Protein AF-A0A6G8QG43-F1 (afdb_monomer_lite)

Radius of gyration: 13.42 Å; chains: 1; bounding box: 32×36×30 Å

Foldseek 3Di:
DDKAFDDPPLPPPPRAIEDEDEFDAPDPDDTCVRCVVVVVVVCCVVVVGDPHFYKYWYDLNNDVVPDIWIWTWDDDPDDDIDTDTDDQVVVCSVRVHHD

Organism: NCBI:txid2653851

Sequence (99 aa):
MRIFEPDEEGELLGDRVVVVCSEIEGNPGAGVTEAAESIRGAVVEAFRLVDPVWIEHHPPAATDGRTETWELVVFPTTGRPSWKALDRGAVETLVGRRL

Structure (mmCIF, N/CA/C/O backbone):
data_AF-A0A6G8QG43-F1
#
_entry.id   AF-A0A6G8QG43-F1
#
loop_
_atom_site.group_PDB
_atom_site.id
_atom_site.type_symbol
_atom_site.label_atom_id
_atom_site.label_alt_id
_atom_site.label_comp_id
_atom_site.label_asym_id
_atom_site.label_entity_id
_atom_site.label_seq_id
_atom_site.pdbx_PDB_ins_code
_atom_site.Cartn_x
_atom_site.Cartn_y
_atom_site.Cartn_z
_atom_site.occupancy
_atom_site.B_iso_or_equiv
_atom_site.auth_seq_id
_atom_site.auth_comp_id
_atom_site.auth_asym_id
_atom_site.auth_atom_id
_atom_site.pdbx_PDB_model_num
ATOM 1 N N . MET A 1 1 ? 3.568 -1.333 7.761 1.00 91.31 1 MET A N 1
ATOM 2 C CA . MET A 1 1 ? 4.010 -1.942 6.488 1.00 91.31 1 MET A CA 1
ATOM 3 C C . MET A 1 1 ? 4.091 -3.449 6.649 1.00 91.31 1 MET A C 1
ATOM 5 O O . MET A 1 1 ? 4.586 -3.892 7.679 1.00 91.31 1 MET A O 1
ATOM 9 N N . ARG A 1 2 ? 3.613 -4.222 5.672 1.00 95.94 2 ARG A N 1
ATOM 10 C CA . ARG A 1 2 ? 3.792 -5.682 5.599 1.00 95.94 2 ARG A CA 1
ATOM 11 C C . ARG A 1 2 ? 4.351 -6.035 4.219 1.00 95.94 2 ARG A C 1
ATOM 13 O O . ARG A 1 2 ? 3.858 -5.498 3.233 1.00 95.94 2 ARG A O 1
ATOM 20 N N . ILE A 1 3 ? 5.363 -6.895 4.166 1.00 94.44 3 ILE A N 1
ATOM 21 C CA . ILE A 1 3 ? 6.021 -7.346 2.931 1.00 94.44 3 ILE A CA 1
ATOM 22 C C . ILE A 1 3 ? 5.837 -8.863 2.849 1.00 94.44 3 ILE A C 1
ATOM 24 O O . ILE A 1 3 ? 6.067 -9.554 3.842 1.00 94.44 3 ILE A O 1
ATOM 28 N N . PHE A 1 4 ? 5.376 -9.349 1.703 1.00 92.56 4 PHE A N 1
ATOM 29 C CA . PHE A 1 4 ? 5.081 -10.752 1.436 1.00 92.56 4 PHE A CA 1
ATOM 30 C C . PHE A 1 4 ? 5.924 -11.183 0.239 1.00 92.56 4 PHE A C 1
ATOM 32 O O . PHE A 1 4 ? 5.843 -10.571 -0.829 1.00 92.56 4 PHE A O 1
ATOM 39 N N . GLU A 1 5 ? 6.770 -12.187 0.443 1.00 88.25 5 GLU A N 1
ATOM 40 C CA . GLU A 1 5 ? 7.507 -12.832 -0.641 1.00 88.25 5 GLU A CA 1
ATOM 41 C C . GLU A 1 5 ? 6.549 -13.718 -1.449 1.00 88.25 5 GLU A C 1
ATOM 43 O O . GLU A 1 5 ? 5.546 -14.174 -0.896 1.00 88.25 5 GLU A O 1
ATOM 48 N N . PRO A 1 6 ? 6.802 -13.916 -2.752 1.00 79.75 6 PRO A N 1
ATOM 49 C CA . PRO A 1 6 ? 6.028 -14.861 -3.545 1.00 79.75 6 PRO A CA 1
ATOM 50 C C . PRO A 1 6 ? 6.146 -16.266 -2.938 1.00 79.75 6 PRO A C 1
ATOM 52 O O . PRO A 1 6 ? 7.251 -16.734 -2.658 1.00 79.75 6 PRO A O 1
ATOM 55 N N . ASP A 1 7 ? 5.016 -16.942 -2.746 1.00 69.88 7 ASP A N 1
ATOM 56 C CA . ASP A 1 7 ? 5.020 -18.366 -2.412 1.00 69.88 7 ASP A CA 1
ATOM 57 C C . ASP A 1 7 ? 5.448 -19.175 -3.653 1.00 69.88 7 ASP A C 1
ATOM 59 O O . ASP A 1 7 ? 5.111 -18.802 -4.779 1.00 69.88 7 ASP A O 1
ATOM 63 N N . GLU A 1 8 ? 6.135 -20.312 -3.470 1.00 58.84 8 GLU A N 1
ATOM 64 C CA . GLU A 1 8 ? 6.566 -21.200 -4.575 1.00 58.84 8 GLU A CA 1
ATOM 65 C C . GLU A 1 8 ? 5.391 -21.677 -5.467 1.00 58.84 8 GLU A C 1
ATOM 67 O O . GLU A 1 8 ? 5.605 -22.097 -6.602 1.00 58.84 8 GLU A O 1
ATOM 72 N N . GLU A 1 9 ? 4.148 -21.587 -4.976 1.00 57.22 9 GLU A N 1
ATOM 73 C CA . GLU A 1 9 ? 2.907 -21.994 -5.658 1.00 57.22 9 GLU A CA 1
ATOM 74 C C . GLU A 1 9 ? 2.124 -20.812 -6.289 1.00 57.22 9 GLU A C 1
ATOM 76 O O . GLU A 1 9 ? 1.040 -20.996 -6.850 1.00 57.22 9 GLU A O 1
ATOM 81 N N . GLY A 1 10 ? 2.643 -19.581 -6.207 1.00 52.09 10 GLY A N 1
ATOM 82 C CA . GLY A 1 10 ? 1.965 -18.342 -6.609 1.00 52.09 10 GLY A CA 1
ATOM 83 C C . GLY A 1 10 ? 1.945 -18.063 -8.118 1.00 52.09 10 GLY A C 1
ATOM 84 O O . GLY A 1 10 ? 2.468 -17.045 -8.569 1.00 52.09 10 GLY A O 1
ATOM 85 N N . GLU A 1 11 ? 1.299 -18.911 -8.923 1.00 53.69 11 GLU A N 1
ATOM 86 C CA . GLU A 1 11 ? 1.268 -18.787 -10.398 1.00 53.69 11 GLU A CA 1
ATOM 87 C C . GLU A 1 11 ? 0.617 -17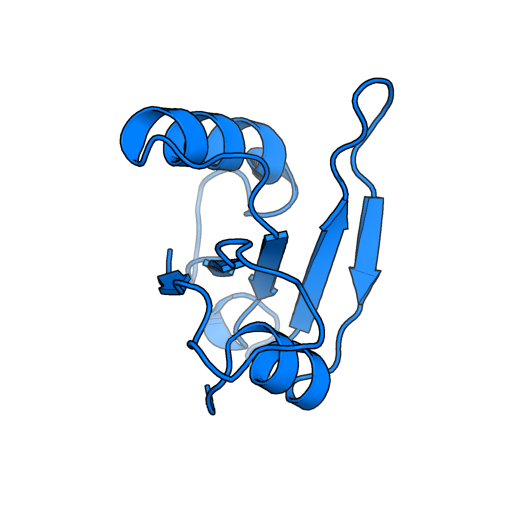.486 -10.944 1.00 53.69 11 GLU A C 1
ATOM 89 O O . GLU A 1 11 ? 0.760 -17.174 -12.127 1.00 53.69 11 GLU A O 1
ATOM 94 N N . LEU A 1 12 ? -0.090 -16.694 -10.123 1.00 54.12 12 LEU A N 1
ATOM 95 C CA . LEU A 1 12 ? -0.907 -15.555 -10.590 1.00 54.12 12 LEU A CA 1
ATOM 96 C C . LEU A 1 12 ? -0.187 -14.193 -10.657 1.00 54.12 12 LEU A C 1
ATOM 98 O O . LEU A 1 12 ? -0.667 -13.301 -11.359 1.00 54.12 12 LEU A O 1
ATOM 102 N N . LEU A 1 13 ? 0.938 -14.004 -9.958 1.00 54.81 13 LEU A N 1
ATOM 103 C CA . LEU A 1 13 ? 1.681 -12.727 -9.924 1.00 54.81 13 LEU A CA 1
ATOM 104 C C . LEU A 1 13 ? 3.143 -12.826 -10.397 1.00 54.81 13 LEU A C 1
ATOM 106 O O . LEU A 1 13 ? 3.798 -11.790 -10.556 1.00 54.81 13 LEU A O 1
ATOM 110 N N . GLY A 1 14 ? 3.644 -14.040 -10.649 1.00 60.69 14 GLY A N 1
ATOM 111 C CA . GLY A 1 14 ? 5.082 -14.296 -10.778 1.00 60.69 14 GLY A CA 1
ATOM 112 C C . GLY A 1 14 ? 5.823 -14.052 -9.456 1.00 60.69 14 GLY A C 1
ATOM 113 O O . GLY A 1 14 ? 5.194 -13.759 -8.442 1.00 60.69 14 GLY A O 1
ATOM 114 N N . ASP A 1 15 ? 7.157 -14.112 -9.473 1.00 71.19 15 ASP A N 1
ATOM 115 C CA . ASP A 1 15 ? 8.045 -13.939 -8.302 1.00 71.19 15 ASP A CA 1
ATOM 116 C C . ASP A 1 15 ? 8.058 -12.500 -7.715 1.00 71.19 15 ASP A C 1
ATOM 118 O O . ASP A 1 15 ? 9.091 -11.984 -7.278 1.00 71.19 15 ASP A O 1
ATOM 122 N N . ARG A 1 16 ? 6.929 -11.783 -7.739 1.00 86.69 16 ARG A N 1
ATOM 123 C CA . ARG A 1 16 ? 6.831 -10.393 -7.291 1.00 86.69 16 ARG A CA 1
ATOM 124 C C . ARG A 1 16 ? 6.476 -10.318 -5.815 1.00 86.69 16 ARG A C 1
ATOM 126 O O . ARG A 1 16 ? 5.473 -10.857 -5.364 1.00 86.69 16 ARG A O 1
ATOM 133 N N . VAL A 1 17 ? 7.258 -9.529 -5.087 1.00 93.25 17 VAL A N 1
ATOM 134 C CA . VAL A 1 17 ? 6.978 -9.168 -3.696 1.00 93.25 17 VAL A CA 1
ATOM 135 C C . VAL A 1 17 ? 5.724 -8.295 -3.621 1.00 93.25 17 VAL A C 1
ATOM 137 O O . VAL A 1 17 ? 5.608 -7.302 -4.347 1.00 93.25 17 VAL A O 1
ATOM 140 N N . VAL A 1 18 ? 4.813 -8.623 -2.704 1.00 95.19 18 VAL A N 1
ATOM 141 C CA . VAL A 1 18 ? 3.636 -7.803 -2.394 1.00 95.19 18 VAL A CA 1
ATOM 142 C C . VAL A 1 18 ? 3.904 -6.971 -1.150 1.00 95.19 18 VAL A C 1
ATOM 144 O O . VAL A 1 18 ? 4.329 -7.472 -0.111 1.00 95.19 18 VAL A O 1
ATOM 147 N N . VAL A 1 19 ? 3.639 -5.675 -1.242 1.00 97.62 19 VAL A N 1
ATOM 148 C CA . VAL A 1 19 ? 3.781 -4.723 -0.147 1.00 97.62 19 VAL A CA 1
ATOM 149 C C . VAL A 1 19 ? 2.410 -4.164 0.192 1.00 97.62 19 VAL A C 1
ATOM 151 O O . VAL A 1 19 ? 1.764 -3.534 -0.639 1.00 97.62 19 VAL A O 1
ATOM 154 N N . VAL A 1 20 ? 1.984 -4.370 1.436 1.00 97.81 20 VAL A N 1
ATOM 155 C CA . VAL A 1 20 ? 0.759 -3.788 1.984 1.00 97.81 20 VAL A CA 1
ATOM 156 C C . VAL A 1 20 ? 1.125 -2.644 2.925 1.00 97.81 20 VAL A C 1
ATOM 158 O O . VAL A 1 20 ? 1.633 -2.856 4.040 1.00 97.81 20 VAL A O 1
ATOM 161 N N . CYS A 1 21 ? 0.833 -1.423 2.489 1.00 98.06 21 CYS A N 1
ATOM 162 C CA . CYS A 1 21 ? 0.998 -0.212 3.271 1.00 98.06 21 CYS A CA 1
ATOM 163 C C . CYS A 1 21 ? -0.333 0.177 3.915 1.00 98.06 21 CYS A C 1
ATOM 165 O O . CYS A 1 21 ? -1.236 0.670 3.247 1.00 98.06 21 CYS A O 1
ATOM 167 N N . SER A 1 22 ? -0.453 -0.070 5.221 1.00 97.31 22 SER A N 1
ATOM 168 C CA . SER A 1 22 ? -1.640 0.324 5.978 1.00 97.31 22 SER A CA 1
ATOM 169 C C . SER A 1 22 ? -1.549 1.778 6.438 1.00 97.31 22 SER A C 1
ATOM 171 O O . SER A 1 22 ? -0.512 2.160 6.986 1.00 97.31 22 SER A O 1
ATOM 173 N N . GLU A 1 23 ? -2.643 2.525 6.308 1.00 96.94 23 GLU A N 1
ATOM 174 C CA . GLU A 1 23 ? -2.844 3.776 7.041 1.00 96.94 23 GLU A CA 1
ATOM 175 C C . GLU A 1 23 ? -2.855 3.510 8.555 1.00 96.94 23 GLU A C 1
ATOM 177 O O . GLU A 1 23 ? -3.312 2.457 9.019 1.00 96.94 23 GLU A O 1
ATOM 182 N N . ILE A 1 24 ? -2.322 4.460 9.322 1.00 93.81 24 ILE A N 1
ATOM 183 C CA . ILE A 1 24 ? -2.287 4.413 10.785 1.00 93.81 24 ILE A CA 1
ATOM 184 C C . ILE A 1 24 ? -3.407 5.273 11.380 1.00 93.81 24 ILE A C 1
ATOM 186 O O . ILE A 1 24 ? -3.723 6.354 10.891 1.00 93.81 24 ILE A O 1
ATOM 190 N N . GLU A 1 25 ? -4.014 4.785 12.463 1.00 94.00 25 GLU A N 1
ATOM 191 C CA . GLU A 1 25 ? -5.075 5.501 13.176 1.00 94.00 25 GLU A CA 1
ATOM 192 C C . GLU A 1 25 ? -4.585 6.869 13.668 1.00 94.00 25 GLU A C 1
ATOM 194 O O . GLU A 1 25 ? -3.517 6.985 14.274 1.00 94.00 25 GLU A O 1
ATOM 199 N N . GLY A 1 26 ? -5.381 7.910 13.407 1.00 89.88 26 GLY A N 1
ATOM 200 C CA . GLY A 1 26 ? -5.092 9.268 13.864 1.00 89.88 26 GLY A CA 1
ATOM 201 C C . GLY A 1 26 ? -3.829 9.886 13.261 1.00 89.88 26 GLY A C 1
ATOM 202 O O . GLY A 1 26 ? -3.250 10.765 13.898 1.00 89.88 26 GLY A O 1
ATOM 203 N N . ASN A 1 27 ? -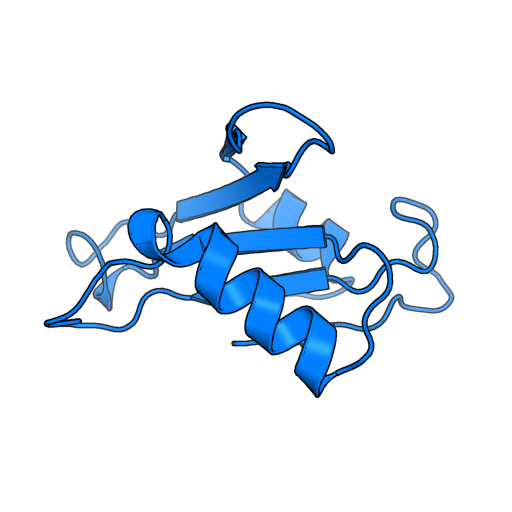3.390 9.437 12.075 1.00 90.44 27 ASN A N 1
ATOM 204 C CA . ASN A 1 27 ? -2.205 9.962 11.396 1.00 90.44 27 ASN A CA 1
ATOM 205 C C . ASN A 1 27 ? -2.254 11.503 11.287 1.00 90.44 27 ASN A C 1
ATOM 207 O O . ASN A 1 27 ? -3.113 12.031 10.579 1.00 90.44 27 ASN A O 1
ATOM 211 N N . PRO A 1 28 ? -1.352 12.246 11.963 1.00 91.56 28 PRO A N 1
ATOM 212 C CA . PRO A 1 28 ? -1.324 13.705 11.877 1.00 91.56 28 PRO A CA 1
ATOM 213 C C . PRO A 1 28 ? -0.583 14.209 10.627 1.00 91.56 28 PRO A C 1
ATOM 215 O O . PRO A 1 28 ? -0.548 15.417 10.388 1.00 91.56 28 PRO A O 1
ATOM 218 N N . GLY A 1 29 ? 0.080 13.313 9.888 1.00 93.94 29 GLY A N 1
ATOM 219 C CA . GLY A 1 29 ? 0.833 13.614 8.675 1.00 93.94 29 GLY A CA 1
ATOM 220 C C . GLY A 1 29 ? 0.057 13.311 7.394 1.00 93.94 29 GLY A C 1
ATOM 221 O O . GLY A 1 29 ? -1.158 13.130 7.406 1.00 93.94 29 GLY A O 1
ATOM 222 N N . ALA A 1 30 ? 0.790 13.251 6.280 1.00 95.00 30 ALA A N 1
ATOM 223 C CA . ALA A 1 30 ? 0.238 12.840 4.994 1.00 95.00 30 ALA A CA 1
ATOM 224 C C . ALA A 1 30 ? -0.278 11.398 5.077 1.00 95.00 30 ALA A C 1
ATOM 226 O O . ALA A 1 30 ? 0.411 10.512 5.601 1.00 95.00 30 ALA A O 1
ATOM 227 N N . GLY A 1 31 ? -1.481 11.185 4.548 1.00 95.19 31 GLY A N 1
ATOM 228 C CA . GLY A 1 31 ? -2.078 9.859 4.480 1.00 95.19 31 GLY A CA 1
ATOM 229 C C . GLY A 1 31 ? -1.342 8.953 3.495 1.00 95.19 31 GLY A C 1
ATOM 230 O O . GLY A 1 31 ? -0.568 9.419 2.652 1.00 95.19 31 GLY A O 1
ATOM 231 N N . VAL A 1 32 ? -1.598 7.650 3.570 1.00 96.06 32 VAL A N 1
ATOM 232 C CA . VAL A 1 32 ? -0.889 6.644 2.770 1.00 96.06 32 VAL A CA 1
ATOM 233 C C . VAL A 1 32 ? -1.009 6.894 1.263 1.00 96.06 32 VAL A C 1
ATOM 235 O O . VAL A 1 32 ? -0.012 6.750 0.561 1.00 96.06 32 VAL A O 1
ATOM 238 N N . THR A 1 33 ? -2.166 7.363 0.786 1.00 96.44 33 THR A N 1
ATOM 239 C CA . THR A 1 33 ? -2.394 7.727 -0.621 1.00 96.44 33 THR A CA 1
ATOM 240 C C . THR A 1 33 ? -1.558 8.926 -1.063 1.00 96.44 33 THR A C 1
ATOM 242 O O . THR A 1 33 ? -0.975 8.923 -2.145 1.00 96.44 33 THR A O 1
ATOM 245 N N . GLU A 1 34 ? -1.470 9.963 -0.228 1.00 96.69 34 GLU A N 1
ATOM 246 C CA . GLU A 1 34 ? -0.687 11.165 -0.537 1.00 96.69 34 GLU A CA 1
ATOM 247 C C . GLU A 1 34 ? 0.817 10.867 -0.498 1.00 96.69 34 GLU A C 1
ATOM 249 O O . GLU A 1 34 ? 1.581 11.328 -1.345 1.00 96.69 34 GLU A O 1
ATOM 254 N N . ALA A 1 35 ? 1.244 10.056 0.468 1.00 96.50 35 ALA A N 1
ATOM 255 C CA . ALA A 1 35 ? 2.640 9.710 0.679 1.00 96.50 35 ALA A CA 1
ATOM 256 C C . ALA A 1 35 ? 3.112 8.495 -0.144 1.00 96.50 35 ALA A C 1
ATOM 258 O O . ALA A 1 35 ? 4.277 8.104 -0.026 1.00 96.50 35 ALA A O 1
ATOM 259 N N . ALA A 1 36 ? 2.250 7.901 -0.977 1.00 96.69 36 ALA A N 1
ATOM 260 C CA . ALA A 1 36 ? 2.462 6.595 -1.602 1.00 96.69 36 ALA A CA 1
ATOM 261 C C . ALA A 1 36 ? 3.792 6.488 -2.366 1.00 96.69 36 ALA A C 1
ATOM 263 O O . ALA A 1 36 ? 4.543 5.533 -2.170 1.00 96.69 36 ALA A O 1
ATOM 264 N N . GLU A 1 37 ? 4.128 7.484 -3.194 1.00 95.88 37 GLU A N 1
ATOM 265 C CA . GLU A 1 37 ? 5.381 7.505 -3.965 1.00 95.88 37 GLU A CA 1
ATOM 266 C C . GLU A 1 37 ? 6.617 7.558 -3.058 1.00 95.88 37 GLU A C 1
ATOM 268 O O . GLU A 1 37 ? 7.562 6.788 -3.249 1.00 95.88 37 GLU A O 1
ATOM 273 N N . SER A 1 38 ? 6.590 8.421 -2.040 1.00 96.56 38 SER A N 1
ATOM 274 C CA . SER A 1 38 ? 7.693 8.598 -1.090 1.00 96.56 38 SER A CA 1
ATOM 275 C C . SER A 1 38 ? 7.913 7.345 -0.242 1.00 96.56 38 SER A C 1
ATOM 277 O O . SER A 1 38 ? 9.045 6.878 -0.107 1.00 96.56 38 SER A O 1
ATOM 279 N N . ILE A 1 39 ? 6.834 6.762 0.294 1.00 97.12 39 ILE A N 1
ATOM 280 C CA . ILE A 1 39 ? 6.907 5.537 1.099 1.00 97.12 39 ILE A CA 1
ATOM 281 C C . ILE A 1 39 ? 7.375 4.370 0.221 1.00 97.12 39 ILE A C 1
ATOM 283 O O . ILE A 1 39 ? 8.263 3.618 0.631 1.00 97.12 39 ILE A O 1
ATOM 287 N N . ARG A 1 40 ? 6.842 4.233 -1.002 1.00 97.00 40 ARG A N 1
ATOM 288 C CA . ARG A 1 40 ? 7.276 3.193 -1.943 1.00 97.00 40 ARG A CA 1
ATOM 289 C C . ARG A 1 40 ? 8.752 3.315 -2.279 1.00 97.00 40 ARG A C 1
ATOM 291 O O . ARG A 1 40 ? 9.447 2.304 -2.233 1.00 97.00 40 ARG A O 1
ATOM 298 N N . GLY A 1 41 ? 9.229 4.518 -2.597 1.00 96.88 41 GLY A N 1
ATOM 299 C CA . GLY A 1 41 ? 10.641 4.765 -2.887 1.00 96.88 41 GLY A CA 1
ATOM 300 C C . GLY A 1 41 ? 11.541 4.314 -1.737 1.00 96.88 41 GLY A C 1
ATOM 301 O O . GLY A 1 41 ? 12.458 3.521 -1.951 1.00 96.88 41 GLY A O 1
ATOM 302 N N . ALA A 1 42 ? 11.209 4.726 -0.510 1.00 97.69 42 ALA A N 1
ATOM 303 C CA . ALA A 1 42 ? 11.959 4.348 0.684 1.00 97.69 42 ALA A CA 1
ATOM 304 C C . ALA A 1 42 ? 11.968 2.828 0.926 1.00 97.69 42 ALA A C 1
ATOM 306 O O . ALA A 1 42 ? 13.000 2.261 1.278 1.00 97.69 42 ALA A O 1
ATOM 307 N N . VAL A 1 43 ? 10.839 2.145 0.718 1.00 97.19 43 VAL A N 1
ATOM 308 C CA . VAL A 1 43 ? 10.727 0.689 0.917 1.00 97.19 43 VAL A CA 1
ATOM 309 C C . VAL A 1 43 ? 11.480 -0.082 -0.164 1.00 97.19 43 VAL A C 1
ATOM 311 O O . VAL A 1 43 ? 12.212 -1.018 0.147 1.00 97.19 43 VAL A O 1
ATOM 314 N N . VAL A 1 44 ? 11.354 0.326 -1.426 1.00 96.31 44 VAL A N 1
ATOM 315 C CA . VAL A 1 44 ? 12.112 -0.262 -2.538 1.00 96.31 44 VAL A CA 1
ATOM 316 C C . VAL A 1 44 ? 13.613 -0.139 -2.292 1.00 96.31 44 VAL A C 1
ATOM 318 O O . VAL A 1 44 ? 14.340 -1.117 -2.459 1.00 96.31 44 VAL A O 1
ATOM 321 N N . GLU A 1 45 ? 14.078 1.030 -1.850 1.00 97.38 45 GLU A N 1
ATOM 322 C CA . GLU A 1 45 ? 15.489 1.253 -1.543 1.00 97.38 45 GLU A CA 1
ATOM 323 C C . GLU A 1 45 ? 15.958 0.412 -0.348 1.00 97.38 45 GLU A C 1
ATOM 325 O O . GLU A 1 45 ? 16.954 -0.309 -0.460 1.00 97.38 45 GLU A O 1
ATOM 330 N N . ALA A 1 46 ? 15.228 0.469 0.770 1.00 97.50 46 ALA A N 1
ATOM 331 C CA . ALA A 1 46 ? 15.606 -0.187 2.019 1.00 97.50 46 ALA A CA 1
ATOM 332 C C . ALA A 1 46 ? 15.631 -1.719 1.906 1.00 97.50 46 ALA A C 1
ATOM 334 O O . ALA A 1 46 ? 16.523 -2.359 2.460 1.00 97.50 46 ALA A O 1
ATOM 335 N N . PHE A 1 47 ? 14.678 -2.301 1.172 1.00 95.38 47 PHE A N 1
ATOM 336 C CA . PHE A 1 47 ? 14.522 -3.753 1.033 1.00 95.38 47 PHE A CA 1
ATOM 337 C C . PHE A 1 47 ? 15.017 -4.296 -0.315 1.00 95.38 47 PHE A C 1
ATOM 339 O O . PHE A 1 47 ? 14.878 -5.487 -0.575 1.00 95.38 47 PHE A O 1
ATOM 346 N N . ARG A 1 48 ? 15.611 -3.449 -1.170 1.00 95.06 48 ARG A N 1
ATOM 347 C CA . ARG A 1 48 ? 16.129 -3.820 -2.504 1.00 95.06 48 ARG A CA 1
ATOM 348 C C . ARG A 1 48 ? 15.088 -4.524 -3.387 1.00 95.06 48 ARG A C 1
ATOM 350 O O . ARG A 1 48 ? 15.425 -5.430 -4.146 1.00 95.06 48 ARG A O 1
ATOM 357 N N . LEU A 1 49 ? 13.826 -4.103 -3.296 1.00 93.31 49 LEU A N 1
ATOM 358 C CA . LEU A 1 49 ? 12.725 -4.738 -4.026 1.00 93.31 49 LEU A CA 1
ATOM 359 C C . LEU A 1 49 ? 12.762 -4.367 -5.509 1.00 93.31 49 LEU A C 1
ATOM 361 O O . LEU A 1 49 ? 12.924 -3.200 -5.863 1.00 93.31 49 LEU A O 1
ATOM 365 N N . VAL A 1 50 ? 12.535 -5.347 -6.380 1.00 92.00 50 VAL A N 1
ATOM 366 C CA . VAL A 1 50 ? 12.374 -5.118 -7.819 1.00 92.00 50 VAL A CA 1
ATOM 367 C C . VAL A 1 50 ? 10.887 -5.130 -8.143 1.00 92.00 50 VAL A C 1
ATOM 369 O O . VAL A 1 50 ? 10.232 -6.155 -8.007 1.00 92.00 50 VAL A O 1
ATOM 372 N N . ASP A 1 51 ? 10.369 -3.969 -8.546 1.00 90.69 51 ASP A N 1
ATOM 373 C CA . ASP A 1 51 ? 8.983 -3.768 -8.986 1.00 90.69 51 ASP A CA 1
ATOM 374 C C . ASP A 1 51 ? 7.919 -4.462 -8.095 1.00 90.69 51 ASP A C 1
ATOM 376 O O . ASP A 1 51 ? 7.192 -5.348 -8.556 1.00 90.69 51 ASP A O 1
ATOM 380 N N . PRO A 1 52 ? 7.803 -4.093 -6.804 1.00 95.25 52 PRO A N 1
ATOM 381 C CA . PRO A 1 52 ? 6.829 -4.722 -5.918 1.00 95.25 52 PRO A CA 1
ATOM 382 C C . PRO A 1 52 ? 5.391 -4.369 -6.312 1.00 95.25 52 PRO A C 1
ATOM 384 O O . PRO A 1 52 ? 5.114 -3.256 -6.771 1.00 95.25 52 PRO A O 1
ATOM 387 N N . VAL A 1 53 ? 4.464 -5.294 -6.061 1.00 95.81 53 VAL A N 1
ATOM 388 C CA . VAL A 1 53 ? 3.024 -5.007 -6.071 1.00 95.81 53 VAL A CA 1
ATOM 389 C C . VAL A 1 53 ? 2.711 -4.161 -4.842 1.00 95.81 53 VAL A C 1
ATOM 391 O O . VAL A 1 53 ? 3.010 -4.569 -3.723 1.00 95.81 53 VAL A O 1
ATOM 394 N N . TRP A 1 54 ? 2.124 -2.982 -5.036 1.00 97.94 54 TRP A N 1
ATOM 395 C CA . TRP A 1 54 ? 1.838 -2.046 -3.951 1.00 97.94 54 TRP A CA 1
ATOM 396 C C . TRP A 1 54 ? 0.342 -1.976 -3.665 1.00 97.94 54 TRP A C 1
ATOM 398 O O . TRP A 1 54 ? -0.446 -1.635 -4.546 1.00 97.94 54 TRP A O 1
ATOM 408 N N . ILE A 1 55 ? -0.036 -2.279 -2.428 1.00 98.31 55 ILE A N 1
ATOM 409 C CA . ILE A 1 55 ? -1.415 -2.240 -1.950 1.00 98.31 55 ILE A CA 1
ATOM 410 C C . ILE A 1 55 ? -1.504 -1.226 -0.814 1.00 98.31 55 ILE A C 1
ATOM 412 O O . ILE A 1 55 ? -0.809 -1.352 0.197 1.00 98.31 55 ILE A O 1
ATOM 416 N N . GLU A 1 56 ? -2.373 -0.237 -0.970 1.00 98.31 56 GLU A N 1
ATOM 417 C CA . GLU A 1 56 ? -2.823 0.602 0.134 1.00 98.31 56 GLU A CA 1
ATOM 418 C C . GLU A 1 56 ? -3.933 -0.118 0.892 1.00 98.31 56 GLU A C 1
ATOM 420 O O . GLU A 1 56 ? -4.774 -0.803 0.309 1.00 98.31 56 GLU A O 1
ATOM 425 N N . HIS A 1 57 ? -3.890 -0.007 2.213 1.00 98.06 57 HIS A N 1
ATOM 426 C CA . HIS A 1 57 ? -4.876 -0.601 3.096 1.00 98.06 57 HIS A CA 1
ATOM 427 C C . HIS A 1 57 ? -5.352 0.448 4.093 1.00 98.06 57 HIS A C 1
ATOM 429 O O . HIS A 1 57 ? -4.568 0.955 4.896 1.00 98.06 57 HIS A O 1
ATOM 435 N N . HIS A 1 58 ? -6.644 0.735 4.082 1.00 97.19 58 HIS A N 1
ATOM 436 C CA . HIS A 1 58 ? -7.261 1.649 5.029 1.00 97.19 58 HIS A CA 1
ATOM 437 C C . HIS A 1 58 ? -8.088 0.826 6.022 1.00 97.19 58 HIS A C 1
ATOM 439 O O . HIS A 1 58 ? -9.217 0.441 5.704 1.00 97.19 58 HIS A O 1
ATOM 445 N N . PRO A 1 59 ? -7.539 0.493 7.208 1.00 95.88 59 PRO A N 1
ATOM 446 C CA . PRO A 1 59 ? -8.291 -0.250 8.210 1.00 95.88 59 PRO A CA 1
ATOM 447 C C . PRO A 1 59 ? -9.454 0.598 8.748 1.00 95.88 59 PRO A C 1
ATOM 449 O O . PRO A 1 59 ? -9.350 1.825 8.757 1.00 95.88 59 PRO A O 1
ATOM 452 N N . PRO A 1 60 ? -10.504 -0.016 9.325 1.00 95.56 60 PRO A N 1
ATOM 453 C CA . PRO A 1 60 ? -11.621 0.716 9.925 1.00 95.56 60 PRO A CA 1
ATOM 454 C C . PRO A 1 60 ? -11.193 1.805 10.920 1.00 95.56 60 PRO A C 1
ATOM 456 O O . PRO A 1 60 ? -11.768 2.889 10.940 1.00 95.56 60 PRO A O 1
ATOM 459 N N . ALA A 1 61 ? -10.147 1.544 11.711 1.00 93.69 61 ALA A N 1
ATOM 460 C CA . ALA A 1 61 ? -9.597 2.496 12.679 1.00 93.69 61 ALA A CA 1
ATOM 461 C C . ALA A 1 61 ? -9.003 3.767 12.035 1.00 93.69 61 ALA A C 1
ATOM 463 O O . ALA A 1 61 ? -8.878 4.791 12.695 1.00 93.69 61 ALA A O 1
ATOM 464 N N . ALA A 1 62 ? -8.647 3.715 10.751 1.00 91.06 62 ALA A N 1
ATOM 465 C CA . ALA A 1 62 ? -8.145 4.850 9.984 1.00 91.06 62 ALA A CA 1
ATOM 466 C C . ALA A 1 62 ? -9.225 5.526 9.114 1.00 91.06 62 ALA A C 1
ATOM 468 O O . ALA A 1 62 ? -8.928 6.491 8.414 1.00 91.06 62 ALA A O 1
ATOM 469 N N . THR A 1 63 ? -10.465 5.026 9.134 1.00 87.62 63 THR A N 1
ATOM 470 C CA . THR A 1 63 ? -11.577 5.524 8.310 1.00 87.62 63 THR A CA 1
ATOM 471 C C . THR A 1 63 ? -12.749 5.986 9.192 1.00 87.62 63 THR A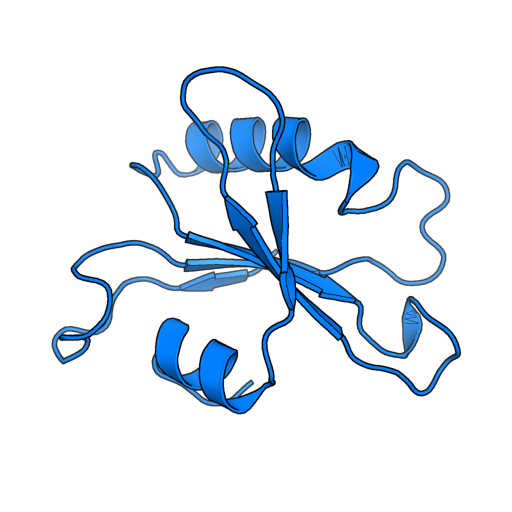 C 1
ATOM 473 O O . THR A 1 63 ? -12.567 6.783 10.108 1.00 87.62 63 THR A O 1
ATOM 476 N N . ASP A 1 64 ? -13.972 5.514 8.931 1.00 89.00 64 ASP A N 1
ATOM 477 C CA . ASP A 1 64 ? -15.194 5.833 9.678 1.00 89.00 64 ASP A CA 1
ATOM 478 C C . ASP A 1 64 ? -15.446 4.886 10.869 1.00 89.00 64 ASP A C 1
ATOM 480 O O . ASP A 1 64 ? -16.560 4.820 11.395 1.00 89.00 64 ASP A O 1
ATOM 484 N N . GLY A 1 65 ? -14.438 4.105 11.271 1.00 90.31 65 GLY A N 1
ATOM 485 C CA . GLY A 1 65 ? -14.550 3.088 12.316 1.00 90.31 65 GLY A CA 1
ATOM 486 C C . GLY A 1 65 ? -15.209 1.785 11.856 1.00 90.31 65 GLY A C 1
ATOM 487 O O . GLY A 1 65 ? -15.366 0.874 12.668 1.00 90.31 65 GLY A O 1
ATOM 488 N N . ARG A 1 66 ? -15.618 1.670 10.582 1.00 89.56 66 ARG A N 1
ATOM 489 C CA . ARG A 1 66 ? -16.335 0.490 10.055 1.00 89.56 66 ARG A CA 1
ATOM 490 C C . ARG A 1 66 ? -15.789 -0.018 8.729 1.00 89.56 66 ARG A C 1
ATOM 492 O O . ARG A 1 66 ? -15.821 -1.221 8.486 1.00 89.56 66 ARG A O 1
ATOM 499 N N . THR A 1 67 ? -15.324 0.882 7.874 1.00 92.94 67 THR A N 1
ATOM 500 C CA . THR A 1 67 ? -14.989 0.565 6.487 1.00 92.94 67 THR A CA 1
ATOM 501 C C . THR A 1 67 ? -13.524 0.152 6.365 1.00 92.94 67 THR A C 1
ATOM 503 O O . THR A 1 67 ? -12.631 0.947 6.641 1.00 92.94 67 THR A O 1
ATOM 506 N N . GLU A 1 68 ? -13.277 -1.085 5.935 1.00 95.50 68 GLU A N 1
ATOM 507 C CA . GLU A 1 68 ? -11.957 -1.541 5.481 1.00 95.50 68 GLU A CA 1
ATOM 508 C C . GLU A 1 68 ? -11.899 -1.379 3.955 1.00 95.50 68 GLU A C 1
ATOM 510 O O . GLU A 1 68 ? -12.784 -1.885 3.259 1.00 95.50 68 GLU A O 1
ATOM 515 N N . THR A 1 69 ? -10.888 -0.682 3.430 1.00 97.31 69 THR A N 1
ATOM 516 C CA . THR A 1 69 ? -10.657 -0.598 1.978 1.00 97.31 69 THR A CA 1
ATOM 517 C C . THR A 1 69 ? -9.252 -1.037 1.601 1.00 97.31 69 THR A C 1
ATOM 519 O O . THR A 1 69 ? -8.316 -1.001 2.406 1.00 97.31 69 THR A O 1
ATOM 522 N N . TRP A 1 70 ? -9.148 -1.505 0.361 1.00 98.19 70 TRP A N 1
ATOM 523 C CA . TRP A 1 70 ? -7.927 -2.015 -0.232 1.00 98.19 70 TRP A CA 1
ATOM 524 C C . TRP A 1 70 ? -7.802 -1.471 -1.646 1.00 98.19 70 TRP A C 1
ATOM 526 O O . TRP A 1 70 ? -8.730 -1.591 -2.452 1.00 98.19 70 TRP A O 1
ATOM 536 N N . GLU A 1 71 ? -6.647 -0.912 -1.976 1.00 98.44 71 GLU A N 1
ATOM 537 C CA . GLU A 1 71 ? -6.402 -0.311 -3.277 1.00 98.44 71 GLU A CA 1
ATOM 538 C C . GLU A 1 71 ? -5.074 -0.807 -3.848 1.00 98.44 71 GLU A C 1
ATOM 540 O O . GLU A 1 71 ? -4.010 -0.609 -3.267 1.00 98.44 71 GLU A O 1
ATOM 545 N N . LEU A 1 72 ? -5.121 -1.431 -5.027 1.00 98.06 72 LEU A N 1
ATOM 546 C CA . LEU A 1 72 ? -3.927 -1.663 -5.830 1.00 98.06 72 LEU A CA 1
ATOM 547 C C . LEU A 1 72 ? -3.462 -0.331 -6.412 1.00 98.06 72 LEU A C 1
ATOM 549 O O . LEU A 1 72 ? -4.220 0.317 -7.140 1.00 98.06 72 LEU A O 1
ATOM 553 N N . VAL A 1 73 ? -2.205 0.020 -6.162 1.00 98.25 73 VAL A N 1
ATOM 554 C CA . VAL A 1 73 ? -1.587 1.227 -6.710 1.00 98.25 73 VAL A CA 1
ATOM 555 C C . VAL A 1 73 ? -0.631 0.852 -7.830 1.00 98.25 73 VAL A C 1
ATOM 557 O O . VAL A 1 73 ? 0.332 0.109 -7.638 1.00 98.25 73 VAL A O 1
ATOM 560 N N . VAL A 1 74 ? -0.890 1.388 -9.018 1.00 96.56 74 VAL A N 1
ATOM 561 C CA . VAL A 1 74 ? -0.037 1.197 -10.192 1.00 96.56 74 VAL A CA 1
ATOM 562 C C . VAL A 1 74 ? 0.807 2.446 -10.390 1.00 96.56 74 VAL A C 1
ATOM 564 O O . VAL A 1 74 ? 0.264 3.515 -10.667 1.00 96.56 74 VAL A O 1
ATOM 567 N N . PHE A 1 75 ? 2.127 2.292 -10.278 1.00 95.31 75 PHE A N 1
ATOM 568 C CA . PHE A 1 75 ? 3.114 3.345 -10.519 1.00 95.31 75 PHE A CA 1
ATOM 569 C C . PHE A 1 75 ? 3.674 3.203 -11.938 1.00 95.31 75 PHE A C 1
ATOM 571 O O . PHE A 1 75 ? 4.498 2.315 -12.176 1.00 95.31 75 PHE A O 1
ATOM 578 N N . PRO A 1 76 ? 3.235 4.023 -12.905 1.00 93.31 76 PRO A N 1
ATOM 579 C CA . PRO A 1 76 ? 3.787 3.965 -14.249 1.00 93.31 76 PRO A CA 1
ATOM 580 C C . PRO A 1 76 ? 5.202 4.559 -14.280 1.00 93.31 76 PRO A C 1
ATOM 582 O O . PRO A 1 76 ? 5.567 5.388 -13.450 1.00 93.31 76 PRO A O 1
ATOM 585 N N . THR A 1 77 ? 5.998 4.190 -15.285 1.00 88.56 77 THR A N 1
ATOM 586 C CA . THR A 1 77 ? 7.316 4.811 -15.520 1.00 88.56 77 THR A CA 1
ATOM 587 C C . THR A 1 77 ? 7.204 6.314 -15.798 1.00 88.56 77 THR A C 1
ATOM 589 O O . THR A 1 77 ? 8.122 7.074 -15.501 1.00 88.56 77 THR A O 1
ATOM 592 N N . THR A 1 78 ? 6.082 6.748 -16.378 1.00 88.69 78 THR A N 1
ATOM 593 C CA . THR A 1 78 ? 5.761 8.151 -16.642 1.00 88.69 78 THR A CA 1
ATOM 594 C C . THR A 1 78 ? 4.301 8.433 -16.298 1.00 88.69 78 THR A C 1
ATOM 596 O O . THR A 1 78 ? 3.422 7.611 -16.543 1.00 88.69 78 THR A O 1
ATOM 599 N N . GLY A 1 79 ? 4.024 9.621 -15.758 1.00 91.19 79 GLY A N 1
ATOM 600 C CA . GLY A 1 79 ? 2.676 10.021 -15.351 1.00 91.19 79 GLY A CA 1
ATOM 601 C C . GLY A 1 79 ? 2.434 9.862 -13.852 1.00 91.19 79 GLY A C 1
ATOM 602 O O . GLY A 1 79 ? 3.378 9.798 -13.074 1.00 91.19 79 GLY A O 1
ATOM 603 N N . ARG A 1 80 ? 1.157 9.875 -13.455 1.00 94.19 80 ARG A N 1
ATOM 604 C CA . ARG A 1 80 ? 0.738 9.772 -12.050 1.0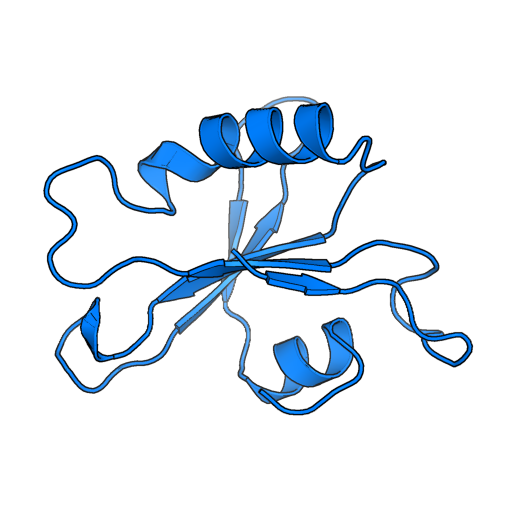0 94.19 80 ARG A CA 1
ATOM 605 C C . ARG A 1 80 ? 0.353 8.335 -11.700 1.00 94.19 80 ARG A C 1
ATOM 607 O O . ARG A 1 80 ? -0.104 7.618 -12.595 1.00 94.19 80 ARG A O 1
ATOM 614 N N . PRO A 1 81 ? 0.459 7.938 -10.422 1.00 96.75 81 PRO A N 1
ATOM 615 C CA . PRO A 1 81 ? -0.091 6.675 -9.967 1.00 96.75 81 PRO A CA 1
ATOM 616 C C . PRO A 1 81 ? -1.601 6.594 -10.219 1.00 96.75 81 PRO A C 1
ATOM 618 O O . PRO A 1 81 ? -2.289 7.610 -10.364 1.00 96.75 81 PRO A O 1
ATOM 621 N N . SER A 1 82 ? -2.113 5.370 -10.274 1.00 97.25 82 SER A N 1
ATOM 622 C CA . SER A 1 82 ? -3.549 5.098 -10.358 1.00 97.25 82 SER A CA 1
ATOM 623 C C . SER A 1 82 ? -3.953 4.046 -9.333 1.00 97.25 82 SER A C 1
ATOM 625 O O . SER A 1 82 ? -3.167 3.149 -9.031 1.00 97.25 82 SER A O 1
ATOM 627 N N . TRP A 1 83 ? -5.177 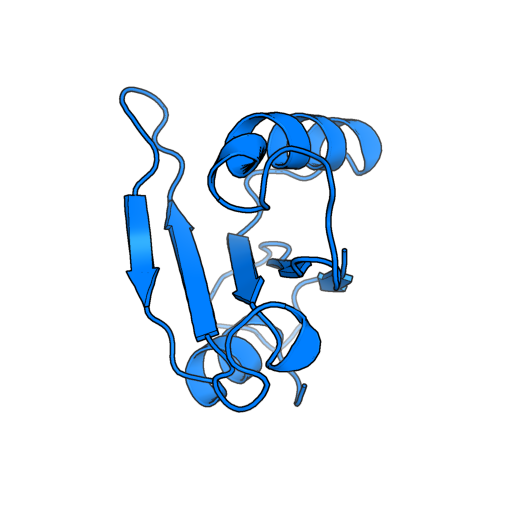4.162 -8.818 1.00 98.06 83 TRP A N 1
ATOM 628 C CA . TRP A 1 83 ? -5.717 3.306 -7.765 1.00 98.06 83 TRP A CA 1
ATOM 629 C C . TRP A 1 83 ? -6.859 2.463 -8.316 1.00 98.06 83 TRP A C 1
ATOM 631 O O . TRP A 1 83 ? -7.764 2.974 -8.982 1.00 98.06 83 TRP A O 1
ATOM 641 N N . LYS A 1 84 ? -6.826 1.167 -8.017 1.00 97.94 84 LYS A N 1
ATOM 642 C CA . LYS A 1 84 ? -7.897 0.224 -8.329 1.00 97.94 84 LYS A CA 1
ATOM 643 C C . LYS A 1 84 ? -8.357 -0.442 -7.041 1.00 97.94 84 LYS A C 1
ATOM 645 O O . LYS A 1 84 ? -7.566 -1.120 -6.393 1.00 97.94 84 LYS A O 1
ATOM 650 N N . ALA A 1 85 ? -9.637 -0.291 -6.714 1.00 98.06 85 ALA A N 1
ATOM 651 C CA . ALA A 1 85 ? -10.231 -0.973 -5.572 1.00 98.06 85 ALA A CA 1
ATOM 652 C C . ALA A 1 85 ? -10.083 -2.498 -5.703 1.00 98.06 85 ALA A C 1
ATOM 654 O O . ALA A 1 85 ? -10.295 -3.067 -6.781 1.00 98.06 85 ALA A O 1
ATOM 655 N N . LEU A 1 86 ? -9.735 -3.136 -4.593 1.00 97.75 86 LEU A N 1
ATOM 656 C CA . LEU A 1 86 ? -9.699 -4.577 -4.419 1.00 97.75 86 LEU A CA 1
ATOM 657 C C . LEU A 1 86 ? -10.692 -4.972 -3.329 1.00 97.75 86 LEU A C 1
ATOM 659 O O . LEU A 1 86 ? -10.889 -4.249 -2.353 1.00 97.75 86 LEU A O 1
ATOM 663 N N . ASP A 1 87 ? -11.296 -6.146 -3.480 1.00 96.62 87 ASP A N 1
ATOM 664 C CA . ASP A 1 87 ? -11.894 -6.819 -2.335 1.00 96.62 87 ASP A CA 1
ATOM 665 C C . ASP A 1 87 ? -10.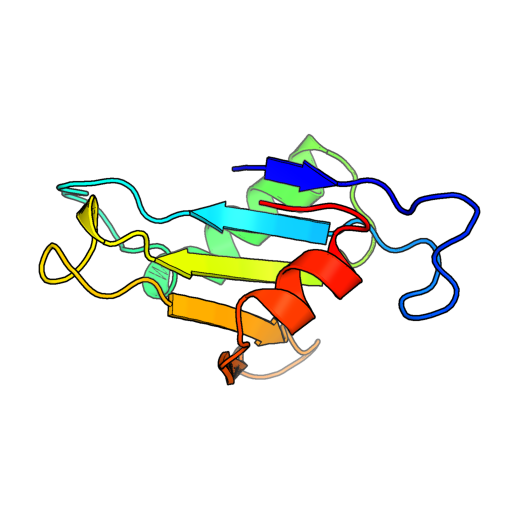818 -7.586 -1.551 1.00 96.62 87 ASP A C 1
ATOM 667 O O . ASP A 1 87 ? -9.711 -7.848 -2.035 1.00 96.62 87 ASP A O 1
ATOM 671 N N . ARG A 1 88 ? -11.154 -7.951 -0.313 1.00 95.25 88 ARG A N 1
ATOM 672 C CA . ARG A 1 88 ? -10.249 -8.675 0.582 1.00 95.25 88 ARG A CA 1
ATOM 673 C C . ARG A 1 88 ? -9.782 -10.009 -0.007 1.00 95.25 88 ARG A C 1
ATOM 675 O O . ARG A 1 88 ? -8.618 -10.351 0.150 1.00 95.25 88 ARG A O 1
ATOM 682 N N . GLY A 1 89 ? -10.649 -10.736 -0.714 1.00 94.62 89 GLY A N 1
ATOM 683 C CA . GLY A 1 89 ? -10.302 -12.029 -1.312 1.00 94.62 89 GLY A CA 1
ATOM 684 C C . GLY A 1 89 ? -9.261 -11.896 -2.426 1.00 94.62 89 GLY A C 1
ATOM 685 O O . GLY A 1 89 ? -8.345 -12.714 -2.524 1.00 94.62 89 GLY A O 1
ATOM 686 N N . ALA A 1 90 ? -9.342 -10.829 -3.222 1.00 93.88 90 ALA A N 1
ATOM 687 C CA . ALA A 1 90 ? -8.323 -10.489 -4.203 1.00 93.88 90 ALA A CA 1
ATOM 688 C C . ALA A 1 90 ? -6.984 -10.183 -3.520 1.00 93.88 90 ALA A C 1
ATOM 690 O O . ALA A 1 90 ? -5.961 -10.703 -3.951 1.00 93.88 90 ALA A O 1
ATOM 691 N N . VAL A 1 91 ? -6.977 -9.411 -2.428 1.00 94.62 91 VAL A N 1
ATOM 692 C CA . VAL A 1 91 ? -5.744 -9.148 -1.664 1.00 94.62 91 VAL A CA 1
ATOM 693 C C . VAL A 1 91 ? -5.155 -10.440 -1.102 1.00 94.62 91 VAL A C 1
ATOM 695 O O . VAL A 1 91 ? -3.965 -10.673 -1.279 1.00 94.62 91 VAL A O 1
ATOM 698 N N . GLU A 1 92 ? -5.969 -11.294 -0.479 1.00 93.38 92 GLU A N 1
ATOM 699 C CA . GLU A 1 92 ? -5.541 -12.594 0.060 1.00 93.38 92 GLU A CA 1
ATOM 700 C C . GLU A 1 92 ? -4.958 -13.510 -1.024 1.00 93.38 92 GLU A C 1
ATOM 702 O O . GLU A 1 92 ? -3.973 -14.204 -0.784 1.00 93.38 92 GLU A O 1
ATOM 707 N N . THR A 1 93 ? -5.513 -13.457 -2.237 1.00 90.69 93 THR A N 1
ATOM 708 C CA . THR A 1 93 ? -4.965 -14.164 -3.403 1.00 90.69 93 THR A CA 1
ATOM 709 C C . THR A 1 93 ? -3.597 -13.608 -3.800 1.00 90.69 93 THR A C 1
ATOM 711 O O . THR A 1 93 ? -2.689 -14.382 -4.081 1.00 90.69 93 THR A O 1
ATOM 714 N N . LEU A 1 94 ? -3.427 -12.279 -3.803 1.00 89.75 94 LEU A N 1
ATOM 715 C CA . LEU A 1 94 ? -2.145 -11.646 -4.134 1.00 89.75 94 LEU A CA 1
ATOM 716 C C . LEU A 1 94 ? -1.074 -11.948 -3.075 1.00 89.75 94 LEU A C 1
ATOM 718 O O . LEU A 1 94 ? 0.078 -12.160 -3.428 1.00 89.75 94 LEU A O 1
ATOM 722 N N . VAL A 1 95 ? -1.436 -11.969 -1.789 1.00 90.50 95 VAL A N 1
ATOM 723 C CA . VAL A 1 95 ? -0.485 -12.226 -0.692 1.00 90.50 95 VAL A CA 1
ATOM 724 C C . VAL A 1 95 ? -0.258 -13.714 -0.387 1.00 90.50 95 VAL A C 1
ATOM 726 O O . VAL A 1 95 ? 0.513 -14.011 0.522 1.00 90.50 95 VAL A O 1
ATOM 729 N N . GLY A 1 96 ? -0.966 -14.631 -1.057 1.00 88.12 96 GLY A N 1
ATOM 730 C CA . GLY A 1 96 ? -0.859 -16.084 -0.846 1.00 88.12 96 GLY A CA 1
ATOM 731 C C . GLY A 1 96 ? -1.466 -16.608 0.465 1.00 88.12 96 GLY A C 1
ATOM 732 O O . GLY A 1 96 ? -1.415 -17.801 0.758 1.00 88.12 96 GLY A O 1
ATOM 733 N N . ARG A 1 97 ? -2.079 -15.744 1.286 1.00 86.38 97 ARG A N 1
ATOM 734 C CA . ARG A 1 97 ? -2.607 -16.116 2.609 1.00 86.38 97 ARG A CA 1
ATOM 735 C C . ARG A 1 97 ? -3.740 -15.217 3.089 1.00 86.38 97 ARG A C 1
ATOM 737 O O . ARG A 1 97 ? -3.918 -14.100 2.616 1.00 86.38 97 ARG A O 1
ATOM 744 N N . ARG A 1 98 ? -4.472 -15.686 4.103 1.00 89.44 98 ARG A N 1
ATOM 745 C CA . ARG A 1 98 ? -5.525 -14.898 4.768 1.00 89.44 98 ARG A CA 1
ATOM 746 C C . ARG A 1 98 ? -4.960 -13.734 5.586 1.00 89.44 98 ARG A C 1
ATOM 748 O O . ARG A 1 98 ? -3.878 -13.868 6.167 1.00 89.44 98 ARG A O 1
ATOM 755 N N . LEU A 1 99 ? -5.707 -12.625 5.645 1.00 85.81 99 LEU A N 1
ATOM 756 C CA . LEU A 1 99 ? -5.325 -11.375 6.326 1.00 85.81 99 LEU A CA 1
ATOM 757 C C . LEU A 1 99 ? -6.224 -10.980 7.501 1.00 85.81 99 LEU A C 1
ATOM 759 O O . LEU A 1 99 ? -7.423 -11.336 7.530 1.00 85.81 99 LEU A O 1
#

Secondary structure (DSSP, 8-state):
-EEEPPPTT-TTT-SPPEEEEEPPTT--S--TTTSHHHHHHHHHHHHT-SS-EEEEEE-GGGTTSS--EEEEEE--SSS--EEEEE-HHHHHHHHTS--

pLDDT: mean 91.06, std 10.86, range [52.09, 98.44]